Protein AF-A0A7C5PEW5-F1 (afdb_monomer)

Sequence (67 aa):
SANVLIFPDRNSGNIGYKLVERFGGASAIGPVIVGLAKPVNDLSRGCSTQDIVDLAAITAIQAGGKK

Structure (mmCIF, N/CA/C/O backbone):
data_AF-A0A7C5PEW5-F1
#
_entry.id   AF-A0A7C5PEW5-F1
#
loop_
_atom_site.group_PDB
_atom_site.id
_atom_site.type_symbol
_atom_site.label_atom_id
_atom_site.label_alt_id
_atom_site.label_comp_id
_atom_site.label_asym_id
_atom_site.label_entity_id
_atom_site.label_seq_id
_atom_site.pdbx_PDB_ins_code
_atom_site.Cartn_x
_atom_site.Cartn_y
_atom_site.Cartn_z
_atom_site.occupancy
_atom_site.B_iso_or_equiv
_atom_site.auth_seq_id
_atom_site.auth_comp_id
_atom_site.auth_asym_id
_atom_site.auth_atom_id
_atom_site.pdbx_PDB_model_num
ATOM 1 N N . SER A 1 1 ? -6.993 13.835 -18.881 1.00 87.62 1 SER A N 1
ATOM 2 C CA . SER A 1 1 ? -5.886 13.495 -17.962 1.00 87.62 1 SER A CA 1
ATOM 3 C C . SER A 1 1 ? -6.194 12.157 -17.312 1.00 87.62 1 SER A C 1
ATOM 5 O O . SER A 1 1 ? -7.366 11.840 -17.156 1.00 87.62 1 SER A O 1
ATOM 7 N N . ALA A 1 2 ? -5.180 11.355 -16.986 1.00 94.19 2 ALA A N 1
ATOM 8 C CA . ALA A 1 2 ? -5.352 10.089 -16.270 1.00 94.19 2 ALA A CA 1
ATOM 9 C C . ALA A 1 2 ? -4.896 10.254 -14.814 1.00 94.19 2 ALA A C 1
ATOM 11 O O . ALA A 1 2 ? -3.919 10.953 -14.557 1.00 94.19 2 ALA A O 1
ATOM 12 N N . ASN A 1 3 ? -5.608 9.626 -13.880 1.00 95.81 3 ASN A N 1
ATOM 13 C CA . ASN A 1 3 ? -5.325 9.666 -12.439 1.00 95.81 3 ASN A CA 1
ATOM 14 C C . ASN A 1 3 ? -5.318 8.270 -11.783 1.00 95.81 3 ASN A C 1
ATOM 16 O O . ASN A 1 3 ? -4.963 8.152 -10.615 1.00 95.81 3 ASN A O 1
ATOM 20 N N . VAL A 1 4 ? -5.672 7.221 -12.533 1.00 96.38 4 VAL A N 1
ATOM 21 C CA . VAL A 1 4 ? -5.606 5.814 -12.121 1.00 96.38 4 VAL A CA 1
ATOM 22 C C . VAL A 1 4 ? -4.884 5.036 -13.213 1.00 96.38 4 VAL A C 1
ATOM 24 O O . VAL A 1 4 ? -5.245 5.130 -14.386 1.00 96.38 4 VAL A O 1
ATOM 27 N N . LEU A 1 5 ? -3.862 4.273 -12.826 1.00 96.94 5 LEU A N 1
ATOM 28 C CA . LEU A 1 5 ? -3.071 3.443 -13.731 1.00 96.94 5 LEU A CA 1
ATOM 29 C C . LEU A 1 5 ? -3.300 1.971 -13.385 1.00 96.94 5 LEU A C 1
ATOM 31 O O . LEU A 1 5 ? -2.981 1.534 -12.281 1.00 96.94 5 LEU A O 1
ATOM 35 N N . ILE A 1 6 ? -3.854 1.212 -14.330 1.00 96.69 6 ILE A N 1
ATOM 36 C CA . ILE A 1 6 ? -4.018 -0.240 -14.209 1.00 96.69 6 ILE A CA 1
ATOM 37 C C . ILE A 1 6 ? -2.880 -0.899 -14.982 1.00 96.69 6 ILE A C 1
ATOM 39 O O . ILE A 1 6 ? -2.729 -0.681 -16.183 1.00 96.69 6 ILE A O 1
ATOM 43 N N . PHE A 1 7 ? -2.071 -1.688 -14.283 1.00 97.56 7 PHE A N 1
ATOM 44 C CA . PHE A 1 7 ? -0.935 -2.389 -14.870 1.00 97.56 7 PHE A CA 1
ATOM 45 C C . PHE A 1 7 ? -1.353 -3.770 -15.397 1.00 97.56 7 PHE A C 1
ATOM 47 O O . PHE A 1 7 ? -2.214 -4.408 -14.787 1.00 97.56 7 PHE A O 1
ATOM 54 N N . PRO A 1 8 ? -0.748 -4.250 -16.500 1.00 98.06 8 PRO A N 1
ATOM 55 C CA . PRO A 1 8 ? -1.081 -5.550 -17.086 1.00 98.06 8 PRO A CA 1
ATOM 56 C C . PRO A 1 8 ? -0.681 -6.731 -16.191 1.00 98.06 8 PRO A C 1
ATOM 58 O O . PRO A 1 8 ? -1.272 -7.803 -16.292 1.00 98.06 8 PRO A O 1
ATOM 61 N N . ASP A 1 9 ? 0.309 -6.546 -15.312 1.00 97.94 9 ASP A N 1
ATOM 62 C CA . ASP A 1 9 ? 0.792 -7.584 -14.406 1.00 97.94 9 ASP A CA 1
ATOM 63 C C . ASP A 1 9 ? 1.438 -7.003 -13.133 1.00 97.94 9 ASP A C 1
ATOM 65 O O . ASP A 1 9 ? 1.644 -5.796 -12.971 1.00 97.94 9 ASP A O 1
ATOM 69 N N . ARG A 1 10 ? 1.788 -7.897 -12.202 1.00 94.69 10 ARG A N 1
ATOM 70 C CA . ARG A 1 10 ? 2.413 -7.534 -10.926 1.00 94.69 10 ARG A CA 1
ATOM 71 C C . ARG A 1 10 ? 3.816 -6.943 -11.089 1.00 94.69 10 ARG A C 1
ATOM 73 O O . ARG A 1 10 ? 4.198 -6.112 -10.270 1.00 94.69 10 ARG A O 1
ATOM 80 N N . ASN A 1 11 ? 4.589 -7.366 -12.087 1.00 97.56 11 ASN A N 1
ATOM 81 C CA . ASN A 1 11 ? 5.964 -6.901 -12.272 1.00 97.56 11 ASN A CA 1
ATOM 82 C C . ASN A 1 11 ? 5.976 -5.446 -12.741 1.00 97.56 11 ASN A C 1
ATOM 84 O O . ASN A 1 11 ? 6.635 -4.614 -12.123 1.00 97.56 11 ASN A O 1
ATOM 88 N N . SER A 1 12 ? 5.194 -5.131 -13.771 1.00 98.00 12 SER A N 1
ATOM 89 C CA . SER A 1 12 ? 5.016 -3.774 -14.290 1.00 98.00 12 SER A CA 1
ATOM 90 C C . SER A 1 12 ? 4.477 -2.825 -13.217 1.00 98.00 12 SER A C 1
ATOM 92 O O . SER A 1 12 ? 5.041 -1.747 -13.033 1.00 98.00 12 SER A O 1
ATOM 94 N N . GLY A 1 13 ? 3.485 -3.254 -12.427 1.00 96.31 13 GLY A N 1
ATOM 95 C CA . GLY A 1 13 ? 2.995 -2.478 -11.286 1.00 96.31 13 GLY A CA 1
ATOM 96 C C . GLY A 1 13 ? 4.063 -2.244 -10.217 1.00 96.31 13 GLY A C 1
ATOM 97 O O . GLY A 1 13 ? 4.280 -1.107 -9.804 1.00 96.31 13 GLY A O 1
ATOM 98 N N . ASN A 1 14 ? 4.769 -3.300 -9.792 1.00 93.44 14 ASN A N 1
ATOM 99 C CA . ASN A 1 14 ? 5.766 -3.216 -8.720 1.00 93.44 14 ASN A CA 1
ATOM 100 C C . ASN A 1 14 ? 6.987 -2.366 -9.101 1.00 93.44 14 ASN A C 1
ATOM 102 O O . ASN A 1 14 ? 7.461 -1.567 -8.295 1.00 93.44 14 ASN A O 1
ATOM 106 N N . ILE A 1 15 ? 7.477 -2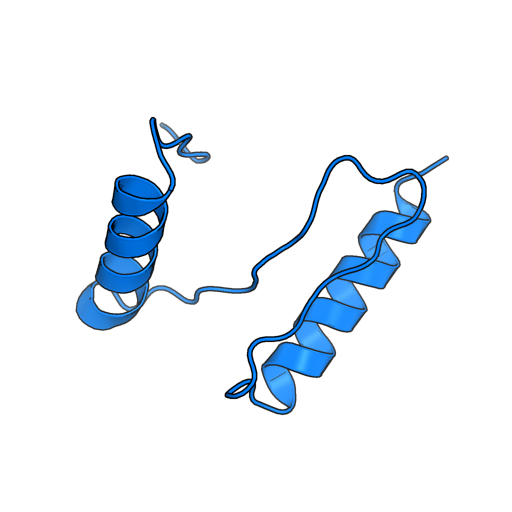.527 -10.332 1.00 96.00 15 ILE A N 1
ATOM 107 C CA . ILE A 1 15 ? 8.568 -1.719 -10.882 1.00 96.00 15 ILE A CA 1
ATOM 108 C C . ILE A 1 15 ? 8.105 -0.268 -11.026 1.00 96.00 15 ILE A C 1
ATOM 110 O O . ILE A 1 15 ? 8.794 0.637 -10.560 1.00 96.00 15 ILE A O 1
ATOM 114 N N . GLY A 1 16 ? 6.926 -0.048 -11.616 1.00 96.38 16 GLY A N 1
ATOM 115 C CA . GLY A 1 16 ? 6.383 1.282 -11.873 1.00 96.38 16 GLY A CA 1
ATOM 116 C C . GLY A 1 16 ? 6.249 2.122 -10.605 1.00 96.38 16 GLY A C 1
ATOM 117 O O . GLY A 1 16 ? 6.816 3.212 -10.541 1.00 96.38 16 GLY A O 1
ATOM 118 N N . TYR A 1 17 ? 5.565 1.613 -9.573 1.00 93.56 17 TYR A N 1
ATOM 119 C CA . TYR A 1 17 ? 5.348 2.412 -8.361 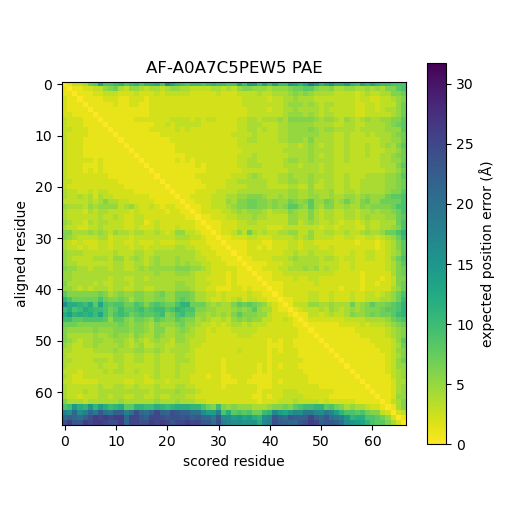1.00 93.56 17 TYR A CA 1
ATOM 120 C C . TYR A 1 17 ? 6.662 2.713 -7.623 1.00 93.56 17 TYR A C 1
ATOM 122 O O . TYR A 1 17 ? 6.846 3.836 -7.162 1.00 93.56 17 TYR A O 1
ATOM 130 N N . LYS A 1 18 ? 7.611 1.764 -7.574 1.00 92.06 18 LYS A N 1
ATOM 131 C CA . LYS A 1 18 ? 8.921 1.976 -6.931 1.00 92.06 18 LYS A CA 1
ATOM 132 C C . LYS A 1 18 ? 9.808 2.952 -7.691 1.00 92.06 18 LYS A C 1
ATOM 134 O O . LYS A 1 18 ? 10.579 3.672 -7.066 1.00 92.06 18 LYS A O 1
ATOM 139 N N . LEU A 1 19 ? 9.743 2.969 -9.024 1.00 96.56 19 LEU A N 1
ATOM 140 C CA . LEU A 1 19 ? 10.478 3.950 -9.822 1.00 96.56 19 LEU A CA 1
ATOM 141 C C . LEU A 1 19 ? 9.985 5.366 -9.517 1.00 96.56 19 LEU A C 1
ATOM 143 O O . LEU A 1 19 ? 10.794 6.254 -9.259 1.00 96.56 19 LEU A O 1
ATOM 147 N N . VAL A 1 20 ? 8.666 5.564 -9.499 1.00 95.62 20 VAL A N 1
ATOM 148 C CA . VAL A 1 20 ? 8.063 6.876 -9.228 1.00 95.62 20 VAL A CA 1
ATOM 149 C C . VAL A 1 20 ? 8.283 7.301 -7.771 1.00 95.62 20 VAL A C 1
ATOM 151 O O . VAL A 1 20 ? 8.596 8.460 -7.519 1.00 95.62 20 VAL A O 1
ATOM 154 N N . GLU A 1 21 ? 8.209 6.370 -6.821 1.00 92.50 21 GLU A N 1
ATOM 155 C CA . GLU A 1 21 ? 8.540 6.619 -5.412 1.00 92.50 21 GLU A CA 1
ATOM 156 C C . GLU A 1 21 ? 10.004 7.059 -5.242 1.00 92.50 21 GLU A C 1
ATOM 158 O O . GLU A 1 21 ? 10.289 8.112 -4.677 1.00 92.50 21 GLU A O 1
ATOM 163 N N . ARG A 1 22 ? 10.954 6.276 -5.770 1.00 92.38 22 ARG A N 1
ATOM 164 C CA . ARG A 1 22 ? 12.389 6.478 -5.503 1.00 92.38 22 ARG A CA 1
ATOM 165 C C . ARG A 1 22 ? 13.030 7.579 -6.335 1.00 92.38 22 ARG A C 1
ATOM 167 O O . ARG A 1 22 ? 13.962 8.219 -5.862 1.00 92.38 22 ARG A O 1
ATOM 174 N N . PHE A 1 23 ? 12.578 7.764 -7.572 1.00 96.50 23 PHE A N 1
ATOM 175 C CA . PHE A 1 23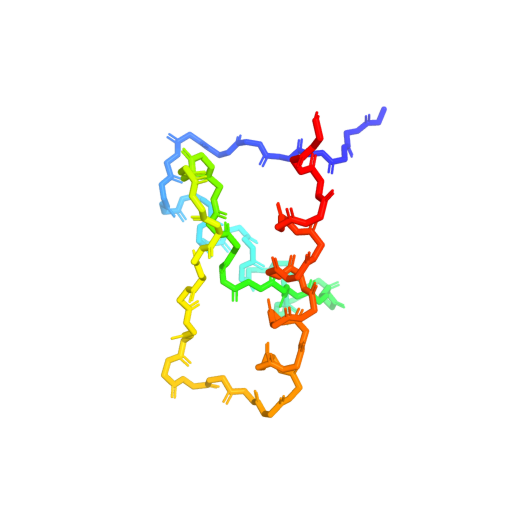 ? 13.188 8.703 -8.518 1.00 96.50 23 PHE A CA 1
ATOM 176 C C . PHE A 1 23 ? 12.260 9.855 -8.904 1.00 96.50 23 PHE A C 1
ATOM 178 O O . PHE A 1 23 ? 12.740 10.888 -9.358 1.00 96.50 23 PHE A O 1
ATOM 185 N N 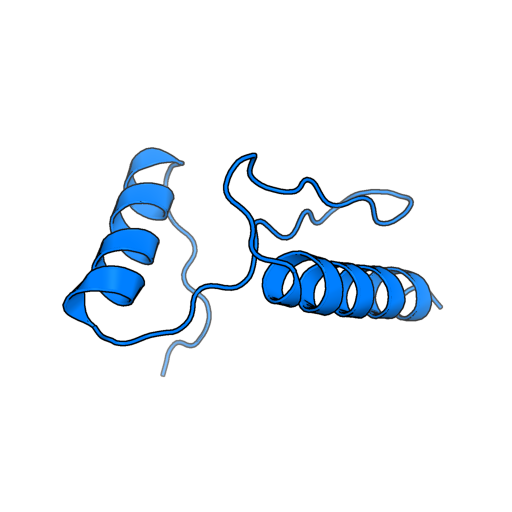. GLY A 1 24 ? 10.947 9.699 -8.726 1.00 94.62 24 GLY A N 1
ATOM 186 C CA . GLY A 1 24 ? 9.955 10.739 -9.011 1.00 94.62 24 GLY A CA 1
ATOM 187 C C . GLY A 1 24 ? 9.578 11.597 -7.802 1.00 94.62 24 GLY A C 1
ATOM 188 O O . GLY A 1 24 ? 8.823 12.551 -7.966 1.00 94.62 24 GLY A O 1
ATOM 189 N N . GLY A 1 25 ? 10.069 11.267 -6.600 1.00 92.62 25 GLY A N 1
ATOM 190 C CA . GLY A 1 25 ? 9.750 11.991 -5.364 1.00 92.62 25 GLY A CA 1
ATOM 191 C C . GLY A 1 25 ? 8.291 11.846 -4.917 1.00 92.62 25 GLY A C 1
ATOM 192 O O . GLY A 1 25 ? 7.817 12.646 -4.112 1.00 92.62 25 GLY A O 1
ATOM 193 N N . ALA A 1 26 ? 7.562 10.862 -5.450 1.00 93.69 26 ALA A N 1
ATOM 194 C CA . ALA A 1 26 ? 6.196 10.589 -5.028 1.00 93.69 26 ALA A CA 1
ATOM 195 C C . ALA A 1 26 ? 6.167 9.792 -3.718 1.00 93.69 26 ALA A C 1
ATOM 197 O O . ALA A 1 26 ? 7.056 8.991 -3.442 1.00 93.69 26 ALA A O 1
ATOM 198 N N . SER A 1 27 ? 5.098 9.959 -2.942 1.00 90.06 27 SER A N 1
ATOM 199 C CA . SER A 1 27 ? 4.815 9.097 -1.793 1.00 90.06 27 SER A CA 1
ATOM 200 C C . SER A 1 27 ? 4.005 7.877 -2.239 1.00 90.06 27 SER A C 1
ATOM 202 O O . SER A 1 27 ? 3.019 8.016 -2.967 1.00 90.06 27 SER A O 1
ATOM 204 N N . ALA A 1 28 ? 4.418 6.687 -1.803 1.00 89.38 28 ALA A N 1
ATOM 205 C CA . ALA A 1 28 ? 3.673 5.451 -1.996 1.00 89.38 28 ALA A CA 1
ATOM 206 C C . ALA A 1 28 ? 3.063 5.002 -0.661 1.00 89.38 28 ALA A C 1
ATOM 208 O O . ALA A 1 28 ? 3.786 4.706 0.282 1.00 89.38 28 ALA A O 1
ATOM 209 N N . ILE A 1 29 ? 1.731 4.916 -0.598 1.00 89.75 29 ILE A N 1
ATOM 210 C CA . ILE A 1 29 ? 1.000 4.406 0.570 1.00 89.75 29 ILE A CA 1
ATOM 211 C C . ILE A 1 29 ? 0.367 3.066 0.191 1.00 89.75 29 ILE A C 1
ATOM 213 O O . ILE A 1 29 ? -0.418 2.991 -0.757 1.00 89.75 29 ILE A O 1
ATOM 217 N N . GLY A 1 30 ? 0.706 2.000 0.919 1.00 88.81 30 GLY A N 1
ATOM 218 C CA . GLY A 1 30 ? 0.150 0.667 0.696 1.00 88.81 30 GLY A CA 1
ATOM 219 C C . GLY A 1 30 ? 1.135 -0.480 0.957 1.00 88.81 30 GLY A C 1
ATOM 220 O O . GLY A 1 30 ? 2.193 -0.271 1.551 1.00 88.81 30 GLY A O 1
ATOM 221 N N . PRO A 1 31 ? 0.810 -1.704 0.498 1.00 91.81 31 PRO A N 1
ATOM 222 C CA . PRO A 1 31 ? -0.315 -2.045 -0.380 1.00 91.81 31 PRO A CA 1
ATOM 223 C C . PRO A 1 31 ? -1.689 -1.907 0.298 1.00 91.81 31 PRO A C 1
ATOM 225 O O . PRO A 1 31 ? -1.863 -2.304 1.444 1.00 91.81 31 PRO A O 1
ATOM 228 N N . VAL A 1 32 ? -2.680 -1.385 -0.437 1.00 93.88 32 VAL A N 1
ATOM 229 C CA . VAL A 1 32 ? -4.088 -1.350 -0.002 1.00 93.88 32 VAL A CA 1
ATOM 230 C C . VAL A 1 32 ? -4.850 -2.481 -0.686 1.00 93.88 32 VAL A C 1
ATOM 232 O O . VAL A 1 32 ? -4.929 -2.546 -1.913 1.00 93.88 32 VAL A O 1
ATOM 235 N N . ILE A 1 33 ? -5.418 -3.376 0.110 1.00 94.88 33 ILE A N 1
ATOM 236 C CA . ILE A 1 33 ? -6.204 -4.514 -0.351 1.00 94.88 33 ILE A CA 1
ATOM 237 C C . ILE A 1 33 ? -7.644 -4.055 -0.601 1.00 94.88 33 ILE A C 1
ATOM 239 O O . ILE A 1 3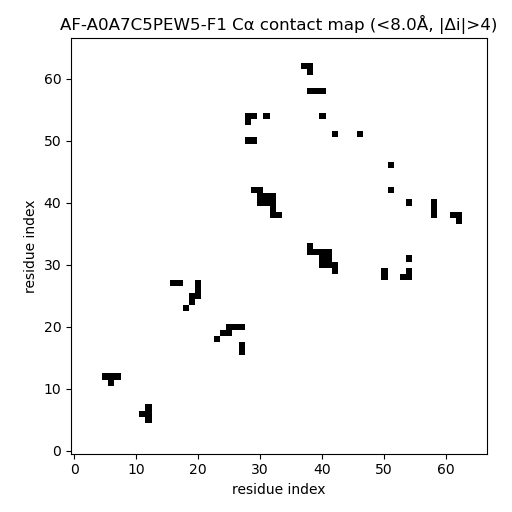3 ? -8.255 -3.354 0.208 1.00 94.88 33 ILE A O 1
ATOM 243 N N . VAL A 1 34 ? -8.203 -4.467 -1.737 1.00 92.38 34 VAL A N 1
ATOM 244 C CA . VAL A 1 34 ? -9.574 -4.153 -2.161 1.00 92.38 34 VAL A CA 1
ATOM 245 C C . VAL A 1 34 ? -10.332 -5.433 -2.521 1.00 92.38 34 VAL A C 1
ATOM 247 O O . VAL A 1 34 ? -9.727 -6.462 -2.804 1.00 92.38 34 VAL A O 1
ATOM 250 N N . GLY A 1 35 ? -11.667 -5.377 -2.500 1.00 91.06 35 GLY A N 1
ATOM 251 C CA . GLY A 1 35 ? -12.536 -6.492 -2.910 1.00 91.06 35 GLY A CA 1
ATOM 252 C C . GLY A 1 35 ? -12.943 -7.472 -1.800 1.00 91.06 35 GLY A C 1
ATOM 253 O O . GLY A 1 35 ? -13.708 -8.395 -2.059 1.00 91.06 35 GLY A O 1
ATOM 254 N N . LEU A 1 36 ? -12.493 -7.274 -0.557 1.00 93.56 36 LEU A N 1
ATOM 255 C CA . LEU A 1 36 ? -12.863 -8.131 0.576 1.00 93.56 36 LEU A CA 1
ATOM 256 C C . LEU A 1 36 ? -14.218 -7.754 1.206 1.00 93.56 36 LEU A C 1
ATOM 258 O O . LEU A 1 36 ? -14.636 -6.591 1.209 1.00 93.56 36 LEU A O 1
ATOM 262 N N . ALA A 1 37 ? -14.894 -8.735 1.819 1.00 92.06 37 ALA A N 1
ATOM 263 C CA . ALA A 1 37 ? -16.160 -8.542 2.540 1.00 92.06 37 ALA A CA 1
ATOM 264 C C . ALA A 1 37 ? -16.011 -7.674 3.806 1.00 92.06 37 ALA A C 1
ATOM 266 O O . ALA A 1 37 ? -16.912 -6.902 4.132 1.00 92.06 37 ALA A O 1
ATOM 267 N N . LYS A 1 38 ? -14.854 -7.718 4.465 1.00 93.31 38 LYS A N 1
ATOM 268 C CA . LYS A 1 38 ? -14.429 -6.772 5.505 1.00 93.31 38 LYS A CA 1
ATOM 269 C C . LYS A 1 38 ? -13.003 -6.324 5.182 1.00 93.31 38 LYS A C 1
ATOM 271 O O . LYS A 1 38 ? -12.250 -7.145 4.657 1.00 93.31 38 LYS A O 1
ATOM 276 N N . PRO A 1 39 ? -12.640 -5.058 5.431 1.00 95.38 39 PRO A N 1
ATOM 277 C CA . PRO A 1 39 ? -11.317 -4.569 5.082 1.00 95.38 39 PRO A CA 1
ATOM 278 C C . PRO A 1 39 ? -10.268 -5.186 6.001 1.00 95.38 39 PRO A C 1
ATOM 280 O O . PRO A 1 39 ? -10.406 -5.192 7.223 1.00 95.38 39 PRO A O 1
ATOM 283 N N . VAL A 1 40 ? -9.225 -5.714 5.378 1.00 94.81 40 VAL A N 1
ATOM 284 C CA . VAL A 1 40 ? -8.025 -6.232 6.022 1.00 94.81 40 VAL A CA 1
ATOM 285 C C . VAL A 1 40 ? -6.881 -5.808 5.122 1.00 94.81 40 VAL A C 1
ATOM 287 O O . VAL A 1 40 ? -6.951 -6.043 3.918 1.00 94.81 40 VAL A O 1
ATOM 290 N N . ASN A 1 41 ? -5.862 -5.176 5.691 1.00 95.00 41 ASN A N 1
ATOM 291 C CA . ASN A 1 41 ? -4.675 -4.755 4.962 1.00 95.00 41 ASN A CA 1
ATOM 292 C C . ASN A 1 41 ? -3.439 -5.413 5.573 1.00 95.00 41 ASN A C 1
ATOM 294 O O . ASN A 1 41 ? -3.387 -5.643 6.781 1.00 95.00 41 ASN A O 1
ATOM 298 N N . ASP A 1 42 ? -2.473 -5.729 4.716 1.00 93.50 42 ASP A N 1
ATOM 299 C CA . ASP A 1 42 ? -1.191 -6.307 5.108 1.00 93.50 42 ASP A CA 1
ATOM 300 C C . ASP A 1 42 ? -0.115 -5.220 5.135 1.00 93.50 42 ASP A C 1
ATOM 302 O O . ASP A 1 42 ? -0.083 -4.340 4.272 1.00 93.50 42 ASP A O 1
ATOM 306 N N . LEU A 1 43 ? 0.771 -5.293 6.124 1.00 88.88 43 LEU A N 1
ATOM 307 C CA . LEU A 1 43 ? 1.887 -4.369 6.279 1.00 88.88 43 LEU A CA 1
ATOM 308 C C . LEU A 1 43 ? 3.174 -5.030 5.795 1.00 88.88 43 LEU A C 1
ATOM 310 O O . LEU A 1 43 ? 3.472 -6.185 6.097 1.00 88.88 43 LEU A O 1
ATOM 314 N N . SER A 1 44 ? 4.000 -4.264 5.085 1.00 83.44 44 SER A N 1
ATOM 315 C CA . SER A 1 44 ? 5.351 -4.719 4.762 1.00 83.44 44 SER A CA 1
ATOM 316 C C . SER A 1 44 ? 6.177 -4.871 6.042 1.00 83.44 44 SER A C 1
ATOM 318 O O . SER A 1 44 ? 6.129 -4.020 6.921 1.00 83.44 44 SER A O 1
ATOM 320 N N . ARG A 1 45 ? 7.025 -5.905 6.121 1.00 82.75 45 ARG A N 1
ATOM 321 C CA . ARG A 1 45 ? 7.931 -6.147 7.269 1.00 82.75 45 ARG A CA 1
ATOM 322 C C . ARG A 1 45 ? 8.873 -4.977 7.590 1.00 82.75 45 ARG A C 1
ATOM 324 O O . ARG A 1 45 ? 9.429 -4.940 8.679 1.00 82.75 45 ARG A O 1
ATOM 331 N N . GLY A 1 46 ? 9.093 -4.076 6.633 1.00 82.00 46 GLY A N 1
ATOM 332 C CA . GLY A 1 46 ? 9.905 -2.868 6.798 1.00 82.00 46 GLY A CA 1
ATOM 333 C C . GLY A 1 46 ? 9.092 -1.586 6.991 1.00 82.00 46 GLY A C 1
ATOM 334 O O . GLY A 1 46 ? 9.633 -0.518 6.723 1.00 82.00 46 GLY A O 1
ATOM 335 N N . CYS A 1 47 ? 7.809 -1.672 7.358 1.00 86.50 47 CYS A N 1
ATOM 336 C CA . CYS A 1 47 ? 6.960 -0.496 7.533 1.00 86.50 47 CYS A CA 1
ATOM 337 C C . CYS A 1 47 ? 7.430 0.385 8.698 1.00 86.50 47 CYS A C 1
ATOM 339 O O . CYS A 1 47 ? 7.846 -0.102 9.752 1.00 86.50 47 CYS A O 1
ATOM 341 N N . SER A 1 48 ? 7.317 1.693 8.513 1.00 89.56 48 SER A N 1
ATOM 342 C CA . SER A 1 48 ? 7.476 2.681 9.571 1.00 89.56 48 SER A CA 1
ATOM 343 C C . SER A 1 48 ? 6.220 2.763 10.444 1.00 89.56 48 SER A C 1
ATOM 345 O O . SER A 1 48 ? 5.138 2.321 10.059 1.00 89.56 48 SER A O 1
ATOM 347 N N . THR A 1 49 ? 6.332 3.393 11.616 1.00 94.44 49 THR A N 1
ATOM 348 C CA . THR A 1 49 ? 5.162 3.698 12.455 1.00 94.44 49 THR A CA 1
ATOM 349 C C . THR A 1 49 ? 4.125 4.539 11.706 1.00 94.44 49 THR A C 1
ATOM 351 O O . THR A 1 49 ? 2.929 4.346 11.909 1.00 94.44 49 THR A O 1
ATOM 354 N N . GLN A 1 50 ? 4.565 5.438 10.818 1.00 93.25 50 GLN A N 1
ATOM 355 C CA . GLN A 1 50 ? 3.658 6.260 10.019 1.00 93.25 50 GLN A CA 1
ATOM 356 C C . GLN A 1 50 ? 2.862 5.408 9.024 1.00 93.25 50 GLN A C 1
ATOM 358 O O . GLN A 1 50 ? 1.648 5.559 8.950 1.00 93.25 50 GLN A O 1
ATOM 363 N N . ASP A 1 51 ? 3.501 4.439 8.359 1.00 91.12 51 ASP A N 1
ATOM 364 C CA . ASP A 1 51 ? 2.812 3.529 7.431 1.00 91.12 51 ASP A CA 1
ATOM 365 C C . ASP A 1 51 ? 1.709 2.722 8.136 1.00 91.12 51 ASP A C 1
ATOM 367 O O . ASP A 1 51 ? 0.644 2.481 7.569 1.00 91.12 51 ASP A O 1
ATOM 371 N N . ILE A 1 52 ? 1.945 2.326 9.394 1.00 93.75 52 ILE A N 1
ATOM 372 C CA . ILE A 1 52 ? 0.947 1.632 10.221 1.00 93.75 52 ILE A CA 1
ATOM 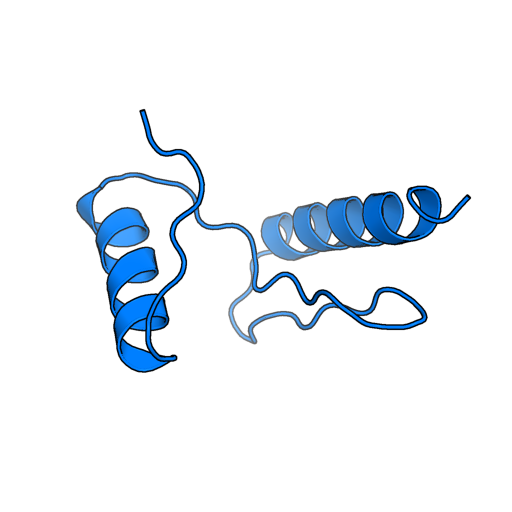373 C C . ILE A 1 52 ? -0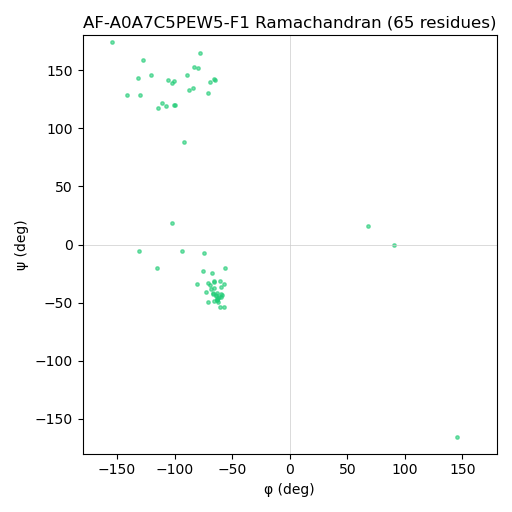.260 2.541 10.469 1.00 93.75 52 ILE A C 1
ATOM 375 O O . ILE A 1 52 ? -1.401 2.103 10.310 1.00 93.75 52 ILE A O 1
ATOM 379 N N . VAL A 1 53 ? -0.018 3.797 10.856 1.00 95.50 53 VAL A N 1
ATOM 380 C CA . VAL A 1 53 ? -1.076 4.784 11.118 1.00 95.50 53 VAL A CA 1
ATOM 381 C C . VAL A 1 53 ? -1.873 5.072 9.848 1.00 95.50 53 VAL A C 1
ATOM 383 O O . VAL A 1 53 ? -3.104 5.015 9.876 1.00 95.50 53 VAL A O 1
ATOM 386 N N . ASP A 1 54 ? -1.190 5.313 8.731 1.00 94.62 54 ASP A N 1
ATOM 387 C CA . ASP A 1 54 ? -1.819 5.632 7.451 1.00 94.62 54 ASP A CA 1
ATOM 388 C C . ASP A 1 54 ? -2.683 4.466 6.960 1.00 94.62 54 ASP A C 1
ATOM 390 O O . ASP A 1 54 ? -3.847 4.649 6.589 1.00 94.62 54 ASP A O 1
ATOM 394 N N . LEU A 1 55 ? -2.165 3.236 7.026 1.00 94.38 55 LEU A N 1
ATOM 395 C CA . LEU A 1 55 ? -2.906 2.062 6.575 1.00 94.38 55 LEU A CA 1
ATOM 396 C C . LEU A 1 55 ? -4.065 1.709 7.518 1.00 94.38 55 LEU A C 1
ATOM 398 O O . LEU A 1 55 ? -5.123 1.274 7.053 1.00 94.38 55 LEU A O 1
ATOM 402 N N . ALA A 1 56 ? -3.922 1.941 8.826 1.00 94.94 56 ALA A N 1
ATOM 403 C CA . ALA A 1 56 ? -5.018 1.802 9.783 1.00 94.94 56 ALA A CA 1
ATOM 404 C C . ALA A 1 56 ? -6.139 2.817 9.503 1.00 94.94 56 ALA A C 1
ATOM 406 O O . ALA A 1 56 ? -7.314 2.439 9.473 1.00 94.94 56 ALA A O 1
ATOM 407 N N . ALA A 1 57 ? -5.789 4.076 9.220 1.00 95.50 57 ALA A N 1
ATOM 408 C CA . ALA A 1 57 ? -6.750 5.108 8.837 1.00 95.50 57 ALA A CA 1
ATOM 409 C C . ALA A 1 57 ? -7.489 4.738 7.540 1.00 95.50 57 ALA A C 1
ATOM 411 O O . ALA A 1 57 ? -8.721 4.793 7.491 1.00 95.50 57 ALA A O 1
ATOM 412 N N . ILE A 1 58 ? -6.765 4.266 6.520 1.00 94.94 58 ILE A N 1
ATOM 413 C CA . ILE A 1 58 ? -7.362 3.768 5.271 1.00 94.94 58 ILE A CA 1
ATOM 414 C C . ILE A 1 58 ? -8.310 2.594 5.549 1.00 94.94 58 ILE A C 1
ATOM 416 O O . ILE A 1 58 ? -9.435 2.583 5.049 1.00 94.94 58 ILE A O 1
ATOM 420 N N . THR A 1 59 ? -7.904 1.632 6.382 1.00 95.69 59 THR A N 1
ATOM 421 C CA . THR A 1 59 ? -8.733 0.469 6.752 1.00 95.69 59 THR A CA 1
ATOM 422 C C . THR A 1 59 ? -10.042 0.900 7.422 1.00 95.69 59 THR A C 1
ATOM 424 O O . THR A 1 59 ? -11.109 0.376 7.094 1.00 95.69 59 THR A O 1
ATOM 427 N N . ALA A 1 60 ? -9.989 1.886 8.324 1.00 95.25 60 ALA A N 1
ATOM 428 C CA . ALA A 1 60 ? -11.174 2.437 8.979 1.00 95.25 60 ALA A CA 1
ATOM 429 C C . ALA A 1 60 ? -12.128 3.105 7.973 1.00 95.25 60 ALA A C 1
ATOM 431 O O . ALA A 1 60 ? -13.340 2.886 8.031 1.00 95.25 60 ALA A O 1
ATOM 432 N N . ILE A 1 61 ? -11.592 3.851 7.001 1.00 94.25 61 ILE A N 1
ATOM 433 C CA . ILE A 1 61 ? -12.387 4.448 5.918 1.00 94.25 61 ILE A CA 1
ATOM 434 C C . ILE A 1 61 ? -13.026 3.355 5.050 1.00 94.25 61 ILE A C 1
ATOM 436 O O . ILE A 1 61 ? -14.220 3.428 4.762 1.00 94.25 61 ILE A O 1
ATOM 440 N N . GLN A 1 62 ? -12.282 2.307 4.678 1.00 94.50 62 GLN A N 1
ATOM 441 C CA . GLN A 1 62 ? -12.826 1.174 3.917 1.00 94.50 62 GLN A CA 1
ATOM 442 C C . GLN A 1 62 ? -13.957 0.452 4.670 1.00 94.50 62 GLN A C 1
ATOM 444 O O . GLN A 1 62 ? -14.879 -0.067 4.039 1.00 94.50 62 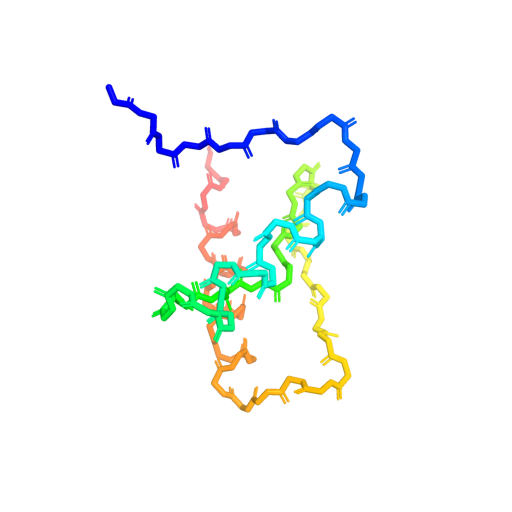GLN A O 1
ATOM 449 N N . ALA A 1 63 ? -13.908 0.419 6.007 1.00 93.00 63 ALA A N 1
ATOM 450 C CA . ALA A 1 63 ? -14.969 -0.153 6.834 1.00 93.00 63 ALA A CA 1
ATOM 451 C C . ALA A 1 63 ? -16.211 0.748 6.860 1.00 93.00 63 ALA A C 1
ATOM 453 O O . ALA A 1 63 ? -17.329 0.247 6.762 1.00 93.00 63 ALA A O 1
ATOM 454 N N . GLY A 1 64 ? -16.016 2.069 6.954 1.00 85.69 64 GLY A N 1
ATOM 455 C CA . GLY A 1 64 ? -17.094 3.063 6.970 1.00 85.69 64 GLY A CA 1
ATOM 456 C C . GLY A 1 64 ? -17.741 3.330 5.605 1.00 85.69 64 GLY A C 1
ATOM 457 O O . GLY A 1 64 ? -18.888 3.766 5.554 1.00 85.69 64 GLY A O 1
ATOM 458 N N . GLY A 1 65 ? -17.034 3.046 4.506 1.00 65.94 65 GLY A N 1
ATOM 459 C CA . GLY A 1 65 ? -17.526 3.193 3.130 1.00 65.94 65 GLY A CA 1
ATOM 460 C C . GLY A 1 65 ? -18.530 2.122 2.690 1.00 65.94 65 GLY A C 1
ATOM 461 O O . GLY A 1 65 ? -19.108 2.240 1.614 1.00 65.94 65 GLY A O 1
ATOM 462 N N . LYS A 1 66 ? -18.759 1.088 3.511 1.00 53.69 66 LYS A N 1
ATOM 463 C CA . LYS A 1 66 ? -19.849 0.123 3.331 1.00 53.69 66 LYS A CA 1
ATOM 464 C C . LYS A 1 66 ? -21.076 0.592 4.113 1.00 53.69 66 LYS A C 1
ATOM 466 O O . LYS A 1 66 ? -21.246 0.227 5.274 1.00 53.69 66 LYS A O 1
ATOM 471 N N . LYS A 1 67 ? -21.914 1.403 3.473 1.00 45.44 67 LYS A N 1
ATOM 472 C CA . LYS A 1 67 ? -23.325 1.566 3.838 1.00 45.44 67 LYS A CA 1
ATOM 473 C C . LYS A 1 67 ? -24.186 1.047 2.703 1.00 45.44 67 LYS A C 1
ATOM 475 O O . LYS A 1 67 ? -23.828 1.342 1.543 1.00 45.44 67 LYS A O 1
#

Radius of gyration: 13.47 Å; Cα contacts (8 Å, |Δi|>4): 38; chains: 1; bounding box: 36×22×30 Å

Mean predicted aligned error: 3.97 Å

Foldseek 3Di:
DDDDDDDPDDVCVVVVVVCCVPPVVDDDQAPFDDDDPAGDGDDDPPDDPVSVVVNVVVSVVSRVVPD

Solvent-accessible surface area (backbone atoms only — not comparable to full-atom values): 4470 Å² total; per-residue (Å²): 138,84,92,77,88,85,60,98,45,71,63,60,40,55,52,50,54,50,47,38,33,75,75,62,76,44,88,82,86,69,68,78,65,77,93,60,99,64,65,66,71,67,77,60,95,84,61,52,75,64,54,53,52,53,51,49,53,51,40,51,48,57,52,67,70,67,122

Secondary structure (DSSP, 8-state):
-------SSHHHHHHHHHHHHHHH------PPP-S-SS---PPPTT--HHHHHHHHHHHHHHHHT--

Nearest PDB structures (foldseek):
  4hv0-assembly3_C  TM=2.488E-01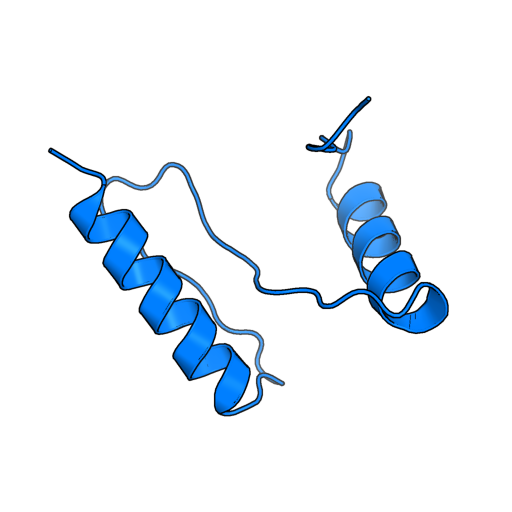  e=9.268E+00  Betalipothrixvirus pozzuoliense
  8cez-assembly1_A  TM=2.484E-01  e=8.632E+00  Hendrixvirus

pLDDT: mean 91.53, std 8.83, range [45.44, 98.06]